Protein AF-A0A127CI16-F1 (afdb_monomer)

Structure (mmCIF, N/CA/C/O backbone):
data_AF-A0A127CI16-F1
#
_entry.id   AF-A0A127CI16-F1
#
loop_
_atom_site.group_PDB
_atom_site.id
_atom_site.type_symbol
_atom_site.label_atom_id
_atom_site.label_alt_id
_atom_site.label_comp_id
_atom_site.label_asym_id
_atom_site.label_entity_id
_atom_site.label_seq_id
_atom_site.pdbx_PDB_ins_code
_atom_site.Cartn_x
_atom_site.Cartn_y
_atom_site.Cartn_z
_atom_site.occupancy
_atom_site.B_iso_or_equiv
_atom_site.auth_seq_id
_atom_site.auth_comp_id
_atom_site.auth_asym_id
_a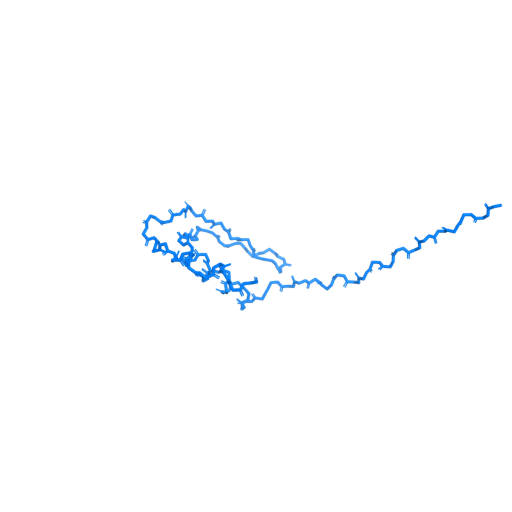tom_site.auth_atom_id
_atom_site.pdbx_PDB_model_num
ATOM 1 N N . MET A 1 1 ? 49.810 -26.412 -1.575 1.00 40.25 1 MET A N 1
ATOM 2 C CA . MET A 1 1 ? 48.379 -26.646 -1.295 1.00 40.25 1 MET A CA 1
ATOM 3 C C . MET A 1 1 ? 47.648 -25.386 -1.736 1.00 40.25 1 MET A C 1
ATOM 5 O O . MET A 1 1 ? 47.614 -24.412 -1.002 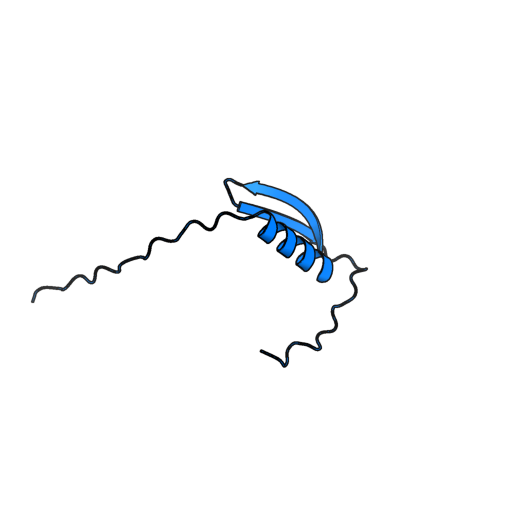1.00 40.25 1 MET A O 1
ATOM 9 N N . THR A 1 2 ? 47.270 -25.324 -3.012 1.00 43.75 2 THR A N 1
ATOM 10 C CA . THR A 1 2 ? 46.693 -24.129 -3.647 1.00 43.75 2 THR A CA 1
ATOM 11 C C . THR A 1 2 ? 45.224 -24.023 -3.262 1.00 43.75 2 THR A C 1
ATOM 13 O O . THR A 1 2 ? 44.448 -24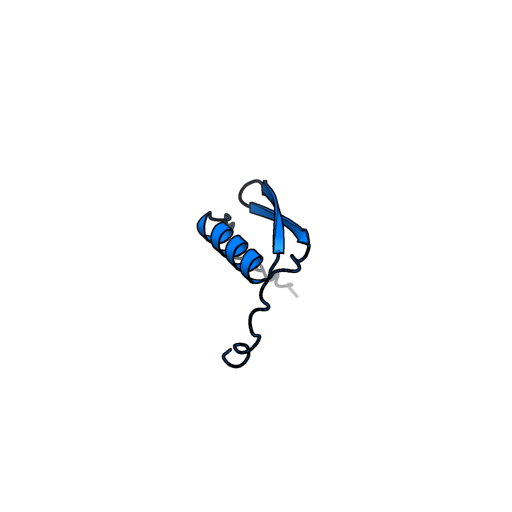.920 -3.584 1.00 43.75 2 THR A O 1
ATOM 16 N N . MET A 1 3 ? 44.866 -22.964 -2.536 1.00 43.28 3 MET A N 1
ATOM 17 C CA . MET A 1 3 ? 43.482 -22.669 -2.174 1.00 43.28 3 MET A CA 1
ATOM 18 C C . MET A 1 3 ? 42.701 -22.296 -3.435 1.00 43.28 3 MET A C 1
ATOM 20 O O . MET A 1 3 ? 43.090 -21.395 -4.172 1.00 43.28 3 MET A O 1
ATOM 24 N N . THR A 1 4 ? 41.635 -23.040 -3.701 1.00 53.69 4 THR A N 1
ATOM 25 C CA . THR A 1 4 ? 40.698 -22.793 -4.795 1.00 53.69 4 THR A CA 1
ATOM 26 C C . THR A 1 4 ? 39.697 -21.735 -4.331 1.00 53.69 4 THR A C 1
ATOM 28 O O . THR A 1 4 ? 38.876 -22.007 -3.459 1.00 53.69 4 THR A O 1
ATOM 31 N N . GLU A 1 5 ? 39.786 -20.519 -4.872 1.00 53.12 5 GLU A N 1
ATOM 32 C CA . GLU A 1 5 ? 38.755 -19.488 -4.709 1.00 53.12 5 GLU A CA 1
ATOM 33 C C . GLU A 1 5 ? 37.500 -19.894 -5.495 1.00 53.12 5 GLU A C 1
ATOM 35 O O . GLU A 1 5 ? 37.519 -19.993 -6.723 1.00 53.12 5 GLU A O 1
ATOM 40 N N . ASN A 1 6 ? 36.399 -20.135 -4.781 1.00 57.81 6 ASN A N 1
ATOM 41 C CA . ASN A 1 6 ? 35.073 -20.250 -5.376 1.00 57.81 6 ASN A CA 1
ATOM 42 C C . ASN A 1 6 ? 34.573 -18.846 -5.737 1.00 57.81 6 ASN A C 1
ATOM 44 O O . ASN A 1 6 ? 34.228 -18.056 -4.861 1.00 57.81 6 ASN A O 1
ATOM 48 N N . VAL A 1 7 ? 34.505 -18.545 -7.033 1.00 56.81 7 VAL A N 1
ATOM 49 C CA . VAL A 1 7 ? 33.845 -17.340 -7.549 1.00 56.81 7 VAL A CA 1
ATOM 50 C C . VAL A 1 7 ? 32.335 -17.576 -7.539 1.00 56.81 7 VAL A C 1
ATOM 52 O O . VAL A 1 7 ? 31.780 -18.213 -8.436 1.00 56.81 7 VAL A O 1
ATOM 55 N N . GLU A 1 8 ? 31.658 -17.071 -6.509 1.00 60.06 8 GLU A N 1
ATOM 56 C CA . GLU A 1 8 ? 30.198 -17.067 -6.438 1.00 60.06 8 GLU A CA 1
ATOM 57 C C . GLU A 1 8 ? 29.643 -16.118 -7.511 1.00 60.06 8 GLU A C 1
ATOM 59 O O . GLU A 1 8 ? 29.796 -14.896 -7.458 1.00 60.06 8 GLU A O 1
ATOM 64 N N . THR A 1 9 ? 29.042 -16.692 -8.552 1.00 50.66 9 THR A N 1
ATOM 65 C CA . THR A 1 9 ? 28.478 -15.939 -9.673 1.00 50.66 9 THR A CA 1
ATOM 66 C C . THR A 1 9 ? 27.137 -15.350 -9.238 1.00 50.66 9 THR A C 1
ATOM 68 O O . THR A 1 9 ? 26.089 -15.989 -9.352 1.00 50.66 9 THR A O 1
ATOM 71 N N . THR A 1 10 ? 27.151 -14.129 -8.702 1.00 58.22 10 THR A N 1
ATOM 72 C CA . THR A 1 10 ? 25.919 -13.400 -8.384 1.00 58.22 10 THR A CA 1
ATOM 73 C C . THR A 1 10 ? 25.174 -13.108 -9.687 1.00 58.22 10 THR A C 1
ATOM 75 O O . THR A 1 10 ? 25.607 -12.332 -10.540 1.00 58.22 10 THR A O 1
ATOM 78 N N . LYS A 1 11 ? 24.054 -13.810 -9.894 1.00 61.56 11 LYS A N 1
ATOM 79 C CA . LYS A 1 11 ? 23.161 -13.584 -11.038 1.00 61.56 11 LYS A CA 1
ATOM 80 C C . LYS A 1 11 ? 22.757 -12.104 -11.059 1.00 61.56 11 LYS A C 1
ATOM 82 O O . LYS A 1 11 ? 22.484 -11.551 -9.993 1.00 61.56 11 LYS A O 1
ATOM 87 N N . PRO A 1 12 ? 22.676 -11.456 -12.234 1.00 50.50 12 PRO A N 1
ATOM 88 C CA . PRO A 1 12 ? 22.286 -10.058 -12.306 1.00 50.50 12 PRO A CA 1
A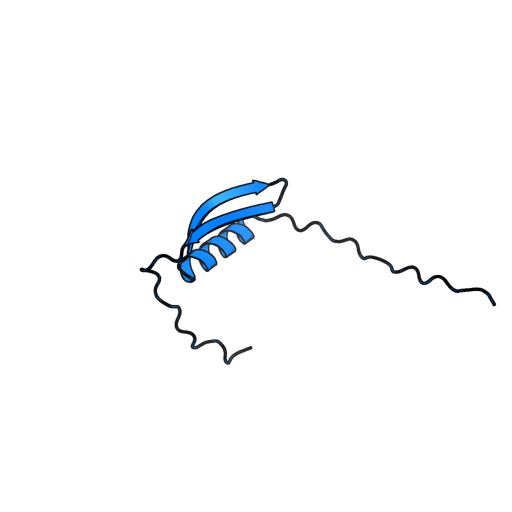TOM 89 C C . PRO A 1 12 ? 20.865 -9.903 -11.762 1.00 50.50 12 PRO A C 1
ATOM 91 O O . PRO A 1 12 ? 19.895 -10.337 -12.386 1.00 50.50 12 PRO A O 1
ATOM 94 N N . THR A 1 13 ? 20.740 -9.287 -10.586 1.00 62.50 13 THR A N 1
ATOM 95 C CA . THR A 1 13 ? 19.456 -8.889 -10.009 1.00 62.50 13 THR A CA 1
ATOM 96 C C . THR A 1 13 ? 18.828 -7.875 -10.954 1.00 62.50 13 THR A C 1
ATOM 98 O O . THR A 1 13 ? 19.170 -6.691 -10.949 1.00 62.50 13 THR A O 1
ATOM 101 N N . ARG A 1 14 ? 17.929 -8.345 -11.826 1.00 59.16 14 ARG A N 1
ATOM 102 C CA . ARG A 1 14 ? 17.091 -7.483 -12.659 1.00 59.16 14 ARG A CA 1
ATOM 103 C C . ARG A 1 14 ? 16.399 -6.507 -11.713 1.00 59.16 14 ARG A C 1
ATOM 105 O O . ARG A 1 14 ? 15.587 -6.934 -10.899 1.00 59.16 14 ARG A O 1
ATOM 112 N N . ARG A 1 15 ? 16.739 -5.215 -11.799 1.00 59.00 15 ARG A N 1
ATOM 113 C CA . ARG A 1 15 ? 16.095 -4.169 -10.993 1.00 59.00 15 ARG A CA 1
ATOM 114 C C . ARG A 1 15 ? 14.595 -4.226 -11.275 1.00 59.00 15 ARG A C 1
ATOM 116 O O . ARG A 1 15 ? 14.154 -3.849 -12.362 1.00 59.00 15 ARG A O 1
ATOM 123 N N . LEU A 1 16 ? 13.834 -4.767 -10.329 1.00 62.53 16 LEU A N 1
ATOM 124 C CA . LEU A 1 16 ? 12.380 -4.815 -10.374 1.00 62.53 16 LEU A CA 1
ATOM 125 C C . LEU A 1 16 ? 11.894 -3.374 -10.249 1.00 62.53 16 LEU A C 1
ATOM 127 O O . LEU A 1 16 ? 11.855 -2.810 -9.164 1.00 62.53 16 LEU A O 1
ATOM 131 N N . ARG A 1 17 ? 11.601 -2.743 -11.387 1.00 68.31 17 ARG A N 1
ATOM 132 C CA . ARG A 1 17 ? 10.900 -1.461 -11.399 1.00 68.31 17 ARG A CA 1
ATOM 133 C C . ARG A 1 17 ? 9.482 -1.717 -10.927 1.00 68.31 17 ARG A C 1
ATOM 135 O O . ARG A 1 17 ? 8.807 -2.595 -11.472 1.00 68.31 17 ARG A O 1
ATOM 142 N N . ALA A 1 18 ? 9.038 -0.953 -9.942 1.00 72.56 18 ALA A N 1
ATOM 143 C CA . ALA A 1 18 ? 7.653 -0.994 -9.542 1.00 72.56 18 ALA A CA 1
ATOM 144 C C . ALA A 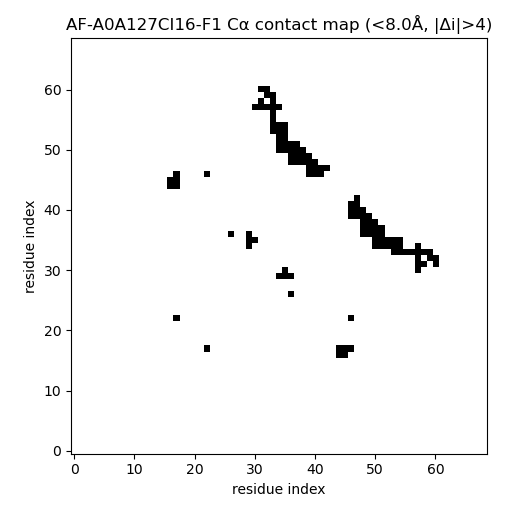1 18 ? 6.792 -0.554 -10.737 1.00 72.56 18 ALA A C 1
ATOM 146 O O . ALA A 1 18 ? 7.026 0.488 -11.348 1.00 72.56 18 ALA A O 1
ATOM 147 N N . THR A 1 19 ? 5.850 -1.409 -11.128 1.00 83.88 19 THR A N 1
ATOM 148 C CA . THR A 1 19 ? 4.926 -1.136 -12.232 1.00 83.88 19 THR A CA 1
ATOM 149 C C . THR A 1 19 ? 3.638 -0.555 -11.675 1.00 83.88 19 THR A C 1
ATOM 151 O O . THR A 1 19 ? 3.234 -0.892 -10.561 1.00 83.88 19 THR A O 1
ATOM 154 N N . GLU A 1 20 ? 2.948 0.262 -12.468 1.00 85.88 20 GLU A N 1
ATOM 155 C CA . GLU A 1 20 ? 1.623 0.783 -12.114 1.00 85.88 20 GLU A CA 1
ATOM 156 C C . GLU A 1 20 ? 0.650 -0.353 -11.755 1.00 85.88 20 GLU A C 1
ATOM 158 O O . GLU A 1 20 ? -0.061 -0.292 -10.752 1.00 85.88 20 GLU A O 1
ATOM 163 N N . SER A 1 21 ? 0.673 -1.449 -12.523 1.00 85.94 21 SER A N 1
ATOM 164 C CA . SER A 1 21 ? -0.160 -2.624 -12.256 1.00 85.94 21 SER A CA 1
ATOM 165 C C . SER A 1 21 ? 0.163 -3.285 -10.912 1.00 85.94 21 SER A C 1
ATOM 167 O O . SER A 1 21 ? -0.749 -3.755 -10.234 1.00 85.94 21 SER A O 1
ATOM 169 N N . GLY A 1 22 ? 1.439 -3.319 -10.515 1.00 87.06 22 GLY A N 1
ATOM 170 C CA . GLY A 1 22 ? 1.865 -3.818 -9.206 1.00 87.06 22 GLY A CA 1
ATOM 171 C C . GLY A 1 22 ? 1.381 -2.925 -8.066 1.00 87.06 22 GLY A C 1
ATOM 172 O O . GLY A 1 22 ? 0.796 -3.423 -7.106 1.00 87.06 22 GLY A O 1
ATOM 173 N N . LEU A 1 23 ? 1.528 -1.605 -8.216 1.00 89.19 23 LEU A N 1
ATOM 174 C CA . LEU A 1 23 ? 1.020 -0.631 -7.249 1.00 89.19 23 LEU A CA 1
ATOM 175 C C . LEU A 1 23 ? -0.498 -0.749 -7.075 1.00 89.19 23 LEU A C 1
ATOM 177 O O . LEU A 1 23 ? -0.992 -0.803 -5.952 1.00 89.19 23 LEU A O 1
ATOM 181 N N . ARG A 1 24 ? -1.247 -0.855 -8.179 1.00 91.00 24 ARG A N 1
ATOM 182 C CA . ARG A 1 24 ? -2.707 -1.006 -8.139 1.00 91.00 24 ARG A CA 1
ATOM 183 C C . ARG A 1 24 ? -3.128 -2.244 -7.349 1.00 91.00 24 ARG A C 1
ATOM 185 O O . ARG A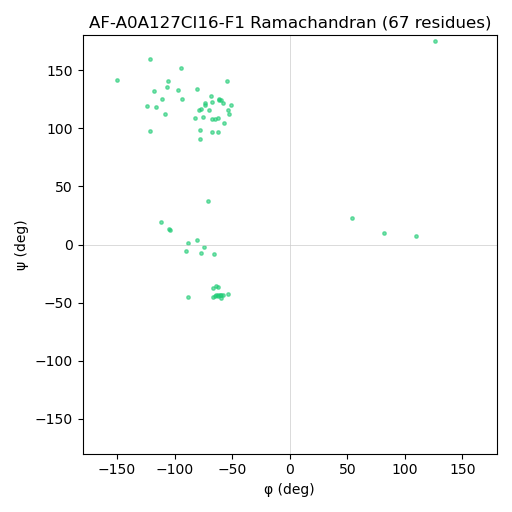 1 24 ? -4.053 -2.164 -6.548 1.00 91.00 24 ARG A O 1
ATOM 192 N N . LYS A 1 25 ? -2.445 -3.377 -7.550 1.00 92.31 25 LYS A N 1
ATOM 193 C CA . LYS A 1 25 ? -2.700 -4.609 -6.787 1.00 92.31 25 LYS A CA 1
ATOM 194 C C . LYS A 1 25 ? -2.393 -4.428 -5.300 1.00 92.31 25 LYS A C 1
ATOM 196 O O . LYS A 1 25 ? -3.210 -4.830 -4.480 1.00 92.31 25 LYS A O 1
ATOM 201 N N . ALA A 1 26 ? -1.276 -3.784 -4.962 1.00 89.75 26 ALA A N 1
ATOM 202 C CA . ALA A 1 26 ? -0.908 -3.508 -3.573 1.00 89.75 26 ALA A CA 1
ATOM 203 C C . ALA A 1 26 ? -1.951 -2.626 -2.864 1.00 89.75 26 ALA A C 1
ATOM 205 O O . ALA A 1 26 ? -2.366 -2.939 -1.753 1.00 89.75 26 ALA A O 1
ATOM 206 N N . LEU A 1 27 ? -2.442 -1.574 -3.527 1.00 90.50 27 LEU A N 1
ATOM 207 C CA . LEU A 1 27 ? -3.480 -0.694 -2.980 1.00 90.50 27 LEU A CA 1
ATOM 208 C C . LEU A 1 27 ? -4.834 -1.401 -2.821 1.00 90.50 27 LEU A C 1
ATOM 210 O O . LEU A 1 27 ? -5.535 -1.170 -1.838 1.00 90.50 27 LEU A O 1
ATOM 214 N N . LEU A 1 28 ? -5.204 -2.278 -3.760 1.00 90.50 28 LEU A N 1
ATOM 215 C CA . LEU A 1 28 ? -6.421 -3.087 -3.640 1.00 90.50 28 LEU A CA 1
ATOM 216 C C . LEU A 1 28 ? -6.334 -4.066 -2.467 1.00 90.50 28 LEU A C 1
ATOM 218 O O . LEU A 1 28 ? -7.291 -4.166 -1.704 1.00 90.50 28 LEU A O 1
ATOM 222 N N . ALA A 1 29 ? -5.195 -4.742 -2.302 1.00 89.38 29 ALA A N 1
ATOM 223 C CA . ALA A 1 29 ? -4.962 -5.638 -1.173 1.00 89.38 29 ALA A CA 1
ATOM 224 C C . ALA A 1 29 ? -5.000 -4.878 0.159 1.00 89.38 29 ALA A C 1
ATOM 226 O O . ALA A 1 29 ? -5.671 -5.309 1.089 1.00 89.38 29 ALA A O 1
ATOM 227 N N . ALA A 1 30 ? -4.361 -3.706 0.227 1.00 87.88 30 ALA A N 1
ATOM 228 C CA . ALA A 1 30 ? -4.399 -2.858 1.411 1.00 87.88 30 ALA A CA 1
ATOM 229 C C . ALA A 1 30 ? -5.831 -2.439 1.778 1.00 87.88 30 ALA A C 1
ATOM 231 O O . ALA A 1 30 ? -6.215 -2.542 2.937 1.00 87.88 30 ALA A O 1
ATOM 232 N N . ARG A 1 31 ? -6.645 -2.046 0.788 1.00 85.75 31 ARG A N 1
ATOM 233 C CA . ARG A 1 31 ? -8.065 -1.731 0.995 1.00 85.75 31 ARG A CA 1
ATOM 234 C C . ARG A 1 31 ? -8.860 -2.942 1.486 1.00 85.75 31 ARG A C 1
ATOM 236 O O . ARG A 1 31 ? -9.688 -2.784 2.373 1.00 85.75 31 ARG A O 1
ATOM 243 N N . ALA A 1 32 ? -8.637 -4.120 0.901 1.00 85.81 32 ALA A N 1
ATOM 244 C CA . ALA A 1 32 ? -9.313 -5.352 1.311 1.00 85.81 32 ALA A CA 1
ATOM 245 C C . ALA A 1 32 ? -8.949 -5.753 2.749 1.00 85.81 32 ALA A C 1
ATOM 247 O O . ALA A 1 32 ? -9.811 -6.193 3.494 1.00 85.81 32 ALA A O 1
ATOM 248 N N . ALA A 1 33 ? -7.701 -5.518 3.153 1.00 84.75 33 ALA A N 1
ATOM 249 C CA . ALA A 1 33 ? -7.227 -5.708 4.521 1.00 84.75 33 ALA A CA 1
ATOM 250 C C . ALA A 1 33 ? -7.583 -4.544 5.467 1.00 84.75 33 ALA A C 1
ATOM 252 O O . ALA A 1 33 ? -7.151 -4.523 6.617 1.00 84.75 33 ALA A O 1
ATOM 253 N N . GLY A 1 34 ? -8.339 -3.551 4.992 1.00 84.44 34 GLY A N 1
ATOM 254 C CA . GLY A 1 34 ? -8.820 -2.467 5.835 1.00 84.44 34 GLY A CA 1
ATOM 255 C C . GLY A 1 34 ? -7.857 -1.334 6.113 1.00 84.44 34 GLY A C 1
ATOM 256 O O . GLY A 1 34 ? -8.136 -0.492 6.960 1.00 84.44 34 GLY A O 1
ATOM 257 N N . PHE A 1 35 ? -6.725 -1.274 5.428 1.00 85.75 35 PHE A N 1
ATOM 258 C CA . PHE A 1 35 ? -5.791 -0.176 5.598 1.00 85.75 35 PHE A CA 1
ATOM 259 C C . PHE A 1 35 ? -6.234 1.049 4.798 1.00 85.75 35 PHE A C 1
ATOM 261 O O . PHE A 1 35 ? -6.532 0.970 3.603 1.00 85.75 35 PHE A O 1
ATOM 268 N N . THR A 1 36 ? -6.195 2.213 5.444 1.00 85.81 36 THR A N 1
ATOM 269 C CA . THR A 1 36 ? -6.367 3.503 4.768 1.00 85.81 36 THR A CA 1
ATOM 270 C C . THR A 1 36 ? -5.005 4.059 4.387 1.00 85.81 36 THR A C 1
ATOM 272 O O . THR A 1 36 ? -4.137 4.223 5.242 1.00 85.81 36 THR A O 1
ATOM 275 N N . VAL A 1 37 ? -4.809 4.371 3.106 1.00 87.62 37 VAL A N 1
ATOM 276 C CA . VAL A 1 37 ? -3.569 4.986 2.609 1.00 87.62 37 VAL A CA 1
ATOM 277 C C . VAL A 1 37 ? -3.531 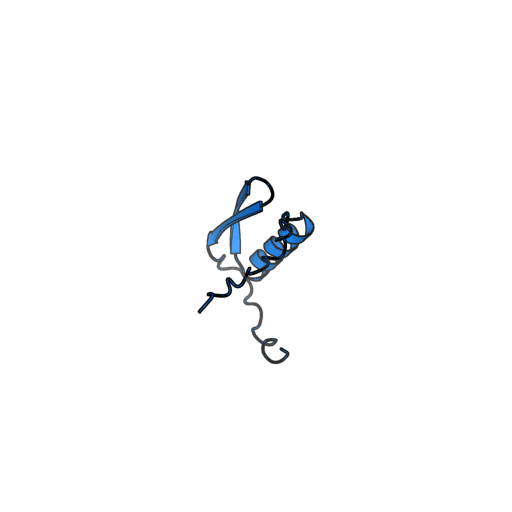6.450 3.039 1.00 87.62 37 VAL A C 1
ATOM 279 O O . VAL A 1 37 ? -4.415 7.225 2.684 1.00 87.62 37 VAL A O 1
ATOM 282 N N . GLU A 1 38 ? -2.496 6.830 3.780 1.00 89.69 38 GLU A N 1
ATOM 283 C CA . GLU A 1 38 ? -2.235 8.214 4.187 1.00 89.69 38 GLU A CA 1
ATOM 284 C C . GLU A 1 38 ? -1.397 8.949 3.137 1.00 89.69 38 GLU A C 1
ATOM 286 O O . GLU A 1 38 ? -1.665 10.098 2.788 1.00 89.69 38 GLU A O 1
ATOM 291 N N . ARG A 1 39 ? -0.347 8.281 2.644 1.00 89.06 39 ARG A N 1
ATOM 292 C CA . ARG A 1 39 ? 0.669 8.879 1.774 1.00 89.06 39 ARG A CA 1
ATOM 293 C C . ARG A 1 39 ? 1.254 7.832 0.838 1.00 89.06 39 ARG A C 1
ATOM 295 O O . ARG A 1 39 ? 1.510 6.704 1.247 1.00 89.06 39 ARG A O 1
ATOM 302 N N . LEU A 1 40 ? 1.510 8.232 -0.402 1.00 90.25 40 LEU A N 1
ATOM 303 C CA . LEU A 1 40 ? 2.213 7.440 -1.407 1.00 90.25 40 LEU A CA 1
ATOM 304 C C . LEU A 1 40 ? 3.408 8.251 -1.917 1.00 90.25 40 LEU A C 1
ATOM 306 O O . LEU A 1 40 ? 3.208 9.320 -2.495 1.00 90.25 40 LEU A O 1
ATOM 310 N N . ASN A 1 41 ? 4.626 7.739 -1.743 1.00 90.19 41 ASN A N 1
ATOM 311 C CA . ASN A 1 41 ? 5.843 8.347 -2.281 1.00 90.19 41 ASN A CA 1
ATOM 312 C C . ASN A 1 41 ? 6.347 7.545 -3.486 1.00 90.19 41 ASN A C 1
ATOM 314 O O . ASN A 1 41 ? 6.324 6.313 -3.485 1.00 90.19 41 ASN A O 1
ATOM 318 N N . VAL A 1 42 ? 6.838 8.248 -4.509 1.00 87.00 42 VAL A N 1
ATOM 319 C CA . VAL A 1 42 ? 7.469 7.647 -5.693 1.00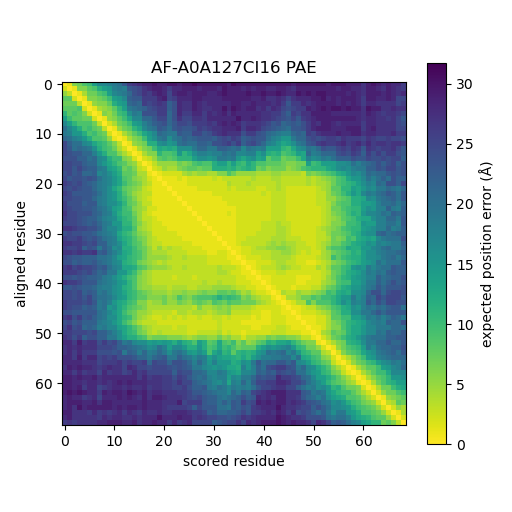 87.00 42 VAL A CA 1
ATOM 320 C C . VAL A 1 42 ? 8.968 7.914 -5.622 1.00 87.00 42 VAL A C 1
ATOM 322 O O . VAL A 1 42 ? 9.403 9.058 -5.738 1.00 87.00 42 VAL A O 1
ATOM 325 N N . LEU A 1 43 ? 9.763 6.863 -5.437 1.00 84.88 43 LEU A N 1
ATOM 326 C CA . LEU A 1 43 ? 11.195 6.964 -5.166 1.00 84.88 43 LEU A CA 1
ATOM 327 C C . LEU A 1 43 ? 11.984 6.213 -6.231 1.00 84.88 43 LEU A C 1
ATOM 329 O O . LEU A 1 43 ? 12.131 5.000 -6.172 1.00 84.88 43 LEU A O 1
ATOM 333 N N . GLY A 1 44 ? 12.485 6.928 -7.241 1.00 72.56 44 GLY A N 1
ATOM 334 C CA . GLY A 1 44 ? 13.511 6.401 -8.150 1.00 72.56 44 GLY A CA 1
ATOM 335 C C . GLY A 1 44 ? 13.188 5.069 -8.845 1.00 72.56 44 GLY A C 1
ATOM 336 O O . GLY A 1 44 ? 14.121 4.388 -9.272 1.00 72.56 44 GLY A O 1
ATOM 337 N N . GLY A 1 45 ? 11.905 4.705 -8.984 1.00 78.12 45 GLY A N 1
ATOM 338 C CA . GLY A 1 45 ? 11.424 3.429 -9.534 1.00 78.12 45 GLY A CA 1
ATOM 339 C C . GLY A 1 45 ? 10.787 2.468 -8.521 1.00 78.12 45 GLY A C 1
ATOM 340 O O . GLY A 1 45 ? 10.486 1.337 -8.901 1.00 78.12 45 GLY A O 1
ATOM 341 N N . GLU A 1 46 ? 10.585 2.912 -7.283 1.00 83.31 46 GLU A N 1
ATOM 342 C CA . GLU A 1 46 ? 9.894 2.215 -6.197 1.00 83.31 46 GLU A CA 1
ATOM 343 C C . GLU A 1 46 ? 8.707 3.051 -5.694 1.00 83.31 46 GLU A C 1
ATOM 345 O O . GLU A 1 46 ? 8.651 4.268 -5.908 1.00 83.31 46 GLU A O 1
ATOM 350 N N . TYR A 1 47 ? 7.756 2.391 -5.033 1.00 87.50 47 TYR A N 1
ATOM 351 C CA . TYR A 1 47 ? 6.642 3.041 -4.346 1.00 87.50 47 TYR A CA 1
ATOM 352 C C . TYR A 1 47 ? 6.723 2.736 -2.855 1.00 87.50 47 TYR A C 1
ATOM 354 O O . TYR A 1 47 ? 6.847 1.575 -2.470 1.00 87.50 47 TYR A O 1
ATOM 362 N N . GLU A 1 48 ? 6.598 3.765 -2.031 1.00 89.75 48 GLU A N 1
ATOM 363 C CA . GLU A 1 48 ? 6.460 3.647 -0.582 1.00 89.75 48 GLU A CA 1
ATOM 364 C C . GLU A 1 48 ? 5.039 4.070 -0.199 1.00 89.75 48 GLU A C 1
ATOM 366 O O . GLU A 1 48 ? 4.588 5.155 -0.572 1.00 89.75 48 GLU A O 1
ATOM 371 N N . ILE A 1 49 ? 4.316 3.200 0.510 1.00 90.50 49 ILE A N 1
ATOM 372 C CA . ILE A 1 49 ? 2.916 3.411 0.894 1.00 90.50 49 ILE A CA 1
ATOM 373 C C . ILE A 1 49 ? 2.849 3.495 2.417 1.00 90.50 49 ILE A C 1
ATOM 375 O O . ILE A 1 49 ? 3.170 2.529 3.105 1.00 90.50 49 ILE A O 1
ATOM 379 N N . HIS A 1 50 ? 2.414 4.637 2.943 1.00 90.06 50 HIS A N 1
ATOM 380 C CA . HIS A 1 50 ? 2.126 4.814 4.362 1.00 90.06 50 HIS A CA 1
ATOM 381 C C . HIS A 1 50 ? 0.633 4.624 4.603 1.00 90.06 50 HIS A C 1
ATOM 383 O O . HIS A 1 50 ? -0.194 5.214 3.902 1.00 90.06 50 HIS A O 1
ATOM 389 N N . PHE A 1 51 ? 0.293 3.839 5.620 1.00 89.56 51 PHE A N 1
ATOM 390 C CA . PHE A 1 51 ? -1.086 3.619 6.040 1.00 89.56 51 PHE A CA 1
ATOM 391 C C . PHE A 1 51 ? -1.361 4.354 7.355 1.00 89.56 51 PHE A C 1
ATOM 393 O O . PHE A 1 51 ? -0.563 4.267 8.284 1.00 89.56 51 PHE A O 1
ATOM 400 N N . ALA A 1 52 ? -2.504 5.039 7.438 1.00 80.81 52 ALA A N 1
ATOM 401 C CA . ALA A 1 52 ? -2.921 5.838 8.597 1.00 80.81 52 ALA A CA 1
ATOM 402 C C . ALA A 1 52 ? -3.395 4.987 9.797 1.00 80.81 52 ALA A C 1
ATOM 404 O O . ALA A 1 52 ? -3.782 5.529 10.831 1.00 80.81 52 ALA A O 1
ATOM 405 N N . GLY A 1 53 ? -3.415 3.659 9.650 1.00 69.00 53 GLY A N 1
ATOM 406 C CA . GLY A 1 53 ? -3.989 2.708 10.599 1.00 69.00 53 GLY A CA 1
ATOM 407 C C . GLY A 1 53 ? -5.007 1.776 9.937 1.00 69.00 53 GLY A C 1
ATOM 408 O O . GLY A 1 53 ? -5.320 1.908 8.749 1.00 69.00 53 GLY A O 1
ATOM 409 N N . VAL A 1 54 ? -5.507 0.813 10.714 1.00 61.06 54 VAL A N 1
ATOM 410 C CA . VAL A 1 54 ? -6.603 -0.074 10.300 1.00 61.06 54 VAL A CA 1
ATOM 411 C C . VAL A 1 54 ? -7.904 0.719 10.409 1.00 61.06 54 VAL A C 1
ATOM 413 O O . VAL A 1 54 ? -8.268 1.173 11.494 1.00 61.06 54 VAL A O 1
ATOM 416 N N . ALA A 1 55 ? -8.588 0.934 9.288 1.00 58.53 55 ALA A N 1
ATOM 417 C CA . ALA A 1 55 ? -9.940 1.465 9.291 1.00 58.53 55 ALA A CA 1
ATOM 418 C C . ALA A 1 55 ? -10.842 0.475 10.034 1.00 58.53 55 ALA A C 1
ATOM 420 O O . ALA A 1 55 ? -10.903 -0.699 9.682 1.00 58.53 55 ALA A O 1
ATOM 421 N N . GLN A 1 56 ? -11.561 0.951 11.052 1.00 57.50 56 GLN A N 1
ATOM 422 C CA . GLN A 1 56 ? -12.461 0.111 11.854 1.00 57.50 56 GLN A CA 1
ATOM 423 C C . GLN A 1 56 ? -13.663 -0.443 11.062 1.00 57.50 56 GLN A C 1
ATOM 425 O O . GLN A 1 56 ? -14.384 -1.287 11.577 1.00 57.50 56 GLN A O 1
ATOM 430 N N . ASP A 1 57 ? -13.859 0.016 9.823 1.00 57.69 57 ASP A N 1
ATOM 431 C CA . ASP A 1 57 ? -14.972 -0.350 8.932 1.00 57.69 57 ASP A CA 1
ATOM 432 C C . ASP A 1 57 ? -14.558 -1.326 7.817 1.00 57.69 57 ASP A C 1
ATOM 434 O O . ASP A 1 57 ? -15.255 -1.522 6.823 1.00 57.69 57 ASP A O 1
ATOM 438 N N . ALA A 1 58 ? -13.370 -1.913 7.932 1.00 56.72 58 ALA A N 1
ATOM 439 C CA . ALA A 1 58 ? -12.956 -2.946 7.009 1.00 56.72 58 ALA A CA 1
ATOM 44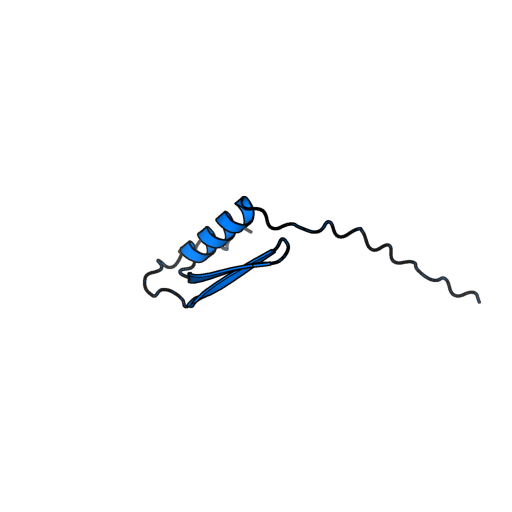0 C C . ALA A 1 58 ? -13.718 -4.238 7.317 1.00 56.72 58 ALA A C 1
ATOM 442 O O . ALA A 1 58 ? -13.581 -4.749 8.432 1.00 56.72 58 ALA A O 1
ATOM 443 N N . PRO A 1 59 ? -14.504 -4.790 6.375 1.00 54.56 59 PRO A N 1
ATOM 444 C CA . PRO A 1 59 ? -15.011 -6.138 6.550 1.00 54.56 59 PRO A CA 1
ATOM 445 C C . PRO A 1 59 ? -13.798 -7.053 6.705 1.00 54.56 59 PRO A C 1
ATOM 447 O O . PRO A 1 59 ? -12.917 -7.055 5.842 1.00 54.56 59 PRO A O 1
ATOM 450 N N . SER A 1 60 ? -13.732 -7.771 7.827 1.00 53.97 60 SER A N 1
ATOM 451 C CA . SER A 1 60 ? -12.770 -8.856 7.999 1.00 53.97 60 SER A CA 1
ATOM 452 C C . SER A 1 60 ? -12.904 -9.757 6.773 1.00 53.97 60 SER A C 1
ATOM 454 O O . SER A 1 60 ? -14.020 -10.218 6.520 1.00 53.97 60 SER A O 1
ATOM 456 N N . PRO A 1 61 ? -11.851 -9.970 5.966 1.00 58.38 61 PRO A N 1
ATOM 457 C CA . PRO A 1 61 ? -11.899 -11.058 5.011 1.00 58.38 61 PRO A CA 1
ATOM 458 C C . PRO A 1 61 ? -12.091 -12.332 5.836 1.00 58.38 61 PRO A C 1
ATOM 460 O O . PRO A 1 61 ? -11.354 -12.556 6.794 1.00 58.38 61 PRO A O 1
ATOM 463 N N . ASP A 1 62 ? -13.140 -13.094 5.538 1.00 54.72 62 ASP A N 1
ATOM 464 C CA . ASP A 1 62 ? -13.331 -14.418 6.114 1.00 54.72 62 ASP A CA 1
ATOM 465 C C . ASP A 1 62 ? -12.048 -15.228 5.854 1.00 54.72 62 ASP A C 1
ATOM 467 O O . ASP A 1 62 ? -11.662 -15.453 4.705 1.00 54.72 62 ASP A O 1
ATOM 471 N N . ASP A 1 63 ? -11.352 -15.612 6.928 1.00 54.62 63 ASP A N 1
ATOM 472 C CA . ASP A 1 63 ? -10.115 -16.411 6.936 1.00 54.62 63 ASP A CA 1
ATOM 473 C C . ASP A 1 63 ? -10.383 -17.885 6.531 1.00 54.62 63 ASP A C 1
ATOM 475 O O . ASP A 1 63 ? -9.810 -18.817 7.091 1.00 54.62 63 ASP A O 1
ATOM 479 N N . GLU A 1 64 ? -11.280 -18.134 5.572 1.00 53.91 64 GLU A N 1
ATOM 480 C CA . GLU A 1 64 ? -11.707 -19.488 5.182 1.00 53.91 64 GLU A CA 1
ATOM 481 C C . GLU A 1 64 ? -10.858 -20.117 4.057 1.00 53.91 64 GLU A C 1
ATOM 483 O O . GLU A 1 64 ? -11.010 -21.300 3.769 1.00 53.91 64 GLU A O 1
ATOM 488 N N . ASP A 1 65 ? -9.914 -19.390 3.446 1.00 54.12 65 ASP A N 1
ATOM 489 C CA . ASP A 1 65 ? -9.143 -19.878 2.280 1.00 54.12 65 ASP A CA 1
ATOM 490 C C . ASP A 1 65 ? -7.684 -20.289 2.585 1.00 54.12 65 ASP A C 1
ATOM 492 O O . ASP A 1 65 ? -6.877 -20.500 1.674 1.00 54.12 65 ASP A O 1
ATOM 496 N N . LEU A 1 66 ? -7.310 -20.439 3.863 1.00 54.44 66 LEU A N 1
ATOM 497 C CA . LEU A 1 66 ? -5.950 -20.858 4.242 1.00 54.44 66 LEU A CA 1
ATOM 498 C C . LEU A 1 66 ? -5.691 -22.373 4.067 1.00 54.44 66 LEU A C 1
ATOM 500 O O . LEU A 1 66 ? -4.548 -22.806 4.185 1.00 54.44 66 LEU A O 1
ATOM 504 N N . GLU A 1 67 ? -6.710 -23.182 3.752 1.00 48.09 67 GLU A N 1
ATOM 505 C CA . GLU A 1 67 ? -6.575 -24.643 3.576 1.00 48.09 67 GLU A CA 1
ATOM 506 C C . GLU A 1 67 ? -6.204 -25.094 2.147 1.00 48.09 67 GLU A C 1
ATOM 508 O O . GLU A 1 67 ? -6.067 -26.292 1.906 1.00 48.09 67 GLU A O 1
ATOM 513 N N . GLN A 1 68 ? -6.013 -24.176 1.190 1.00 47.50 68 GLN A N 1
ATOM 514 C CA . GLN A 1 68 ? -5.764 -24.538 -0.221 1.00 47.50 68 GLN A CA 1
ATOM 515 C C . GLN A 1 68 ? -4.355 -24.231 -0.760 1.00 47.50 68 GLN A C 1
ATOM 517 O O . GLN A 1 68 ? -4.170 -24.182 -1.978 1.00 47.50 68 GLN A O 1
ATOM 522 N N . TRP A 1 69 ? -3.359 -24.051 0.111 1.00 42.69 69 TRP A N 1
ATOM 523 C CA . TRP A 1 69 ? -1.950 -23.885 -0.288 1.00 42.69 69 TRP A CA 1
ATOM 524 C C . TRP A 1 69 ? -1.100 -25.133 -0.057 1.00 42.69 69 TRP A C 1
ATOM 526 O O . TRP A 1 69 ? -1.218 -25.750 1.024 1.00 42.69 69 TRP A O 1
#

pLDDT: mean 71.13, std 16.63, range [40.25, 92.31]

Mean predicted aligned error: 14.82 Å

Foldseek 3Di:
DDDDDDDDPDDPPPPPQCDPVNVVVVVVVCVLQQWAWPDWDDDPRDIDTDTPDRHPPRDDDPPPPPPPD

Solvent-accessible surface area (backbone atoms only — not comparable to full-atom values): 4650 Å² total; per-residue (Å²): 136,83,84,80,81,82,80,80,80,77,72,82,77,73,80,78,62,63,42,73,71,56,52,52,51,53,53,50,53,36,47,54,73,12,37,39,80,69,46,78,46,81,55,99,52,41,75,49,78,42,61,77,46,72,46,92,82,40,64,78,70,78,84,78,72,79,85,80,123

Radius of gyration: 20.21 Å; Cα contacts (8 Å, |Δi|>4): 58; chains: 1; bounding box: 63×36×24 Å

Sequence (69 aa):
MTMTENVETTKPTRRLRATESGLRKALLAARAAGFTVERLNVLGGEYEIHFAGVAQDAPSPDDEDLEQW

Nearest PDB structures (foldseek):
  8umt-assembly1_A  TM=3.436E-01  e=4.448E+00  Homo sapiens
  8unj-assembly1_A  TM=2.114E-01  e=4.448E+00  Homo sapiens

Secondary structure (DSSP, 8-state):
----------------PPPHHHHHHHHHHHHHTTEEEEEEEEETTEEEEEEEEE-TTPPPPPS--GGG-